Protein AF-A0A0F9QAL2-F1 (afdb_monomer_lite)

Sequence (134 aa):
MNHILHDTGAIQGLIIGLNVLATTQKDVTPKLDPQIFERPIDETTQTYLLAAIHGLHGLLDELDWKLWTPPQELDKDRIADEFADVLAFLGIIEWIIYHRVGLTPTDLAKAYKAKTKENVSRAITYGKQQPLEI

Radius of gyration: 18.15 Å; chains: 1; bounding box: 42×27×52 Å

Foldseek 3Di:
DPCLQPPPVNLVVQLVLLVCLQVVLVVPVCVVPVCLVVDDLVVSLVVLVVQLVVLVVQLVVLDQDDPPDPGDDRDPVSNVVSVVSNSNSSSNNSNSCCVPVVQHSSNVSVVVNVVVVVVVVVCCVVVVDPDPDD

Secondary structure (DSSP, 8-state):
--HHHH-HHHHHHHHHHHHHHHHHHHHHHHHH-TTTTTS-HHHHHHHHHHHHHHHHHHHHHHSS--TTSPPPP--HHHHHHHHHHHHHHHHHHHHHHHHHT---HHHHHHHHHHHHHHHHHHHHHTTSSPPPP-

Structure (mmCIF, N/CA/C/O backbone):
data_AF-A0A0F9QAL2-F1
#
_entry.id   AF-A0A0F9QAL2-F1
#
loop_
_atom_site.group_PDB
_atom_site.id
_atom_site.type_symbol
_atom_site.label_atom_id
_atom_site.label_alt_id
_atom_site.label_comp_id
_atom_site.label_asym_id
_atom_site.label_entity_id
_atom_site.label_seq_id
_atom_site.pdbx_PDB_ins_code
_atom_site.Cartn_x
_atom_site.Cartn_y
_atom_site.Cartn_z
_atom_site.occupancy
_atom_site.B_iso_or_equiv
_atom_site.auth_seq_id
_atom_site.auth_comp_id
_atom_site.auth_asym_id
_atom_site.auth_atom_id
_atom_site.pdbx_PDB_model_num
ATOM 1 N N . MET A 1 1 ? 4.040 -6.098 19.887 1.00 49.03 1 MET A N 1
ATOM 2 C CA . MET A 1 1 ? 4.758 -5.079 19.081 1.00 49.03 1 MET A CA 1
ATOM 3 C C . MET A 1 1 ? 6.285 -5.302 19.010 1.00 49.03 1 MET A C 1
ATOM 5 O O . MET A 1 1 ? 6.947 -4.580 18.280 1.00 49.03 1 MET A O 1
ATOM 9 N N . ASN A 1 2 ? 6.844 -6.337 19.670 1.00 50.34 2 ASN A N 1
ATOM 10 C CA . ASN A 1 2 ? 8.290 -6.638 19.705 1.00 50.34 2 ASN A CA 1
ATOM 11 C C . ASN A 1 2 ? 8.845 -7.459 18.523 1.00 50.34 2 ASN A C 1
ATOM 13 O O . ASN A 1 2 ? 10.061 -7.557 18.376 1.00 50.34 2 ASN A O 1
ATOM 17 N N . HIS A 1 3 ? 7.997 -8.046 17.672 1.00 54.28 3 HIS A N 1
ATOM 18 C CA . HIS A 1 3 ? 8.472 -8.992 16.655 1.00 54.28 3 HIS A CA 1
ATOM 19 C C . HIS A 1 3 ? 9.342 -8.318 15.579 1.00 54.28 3 HIS A C 1
ATOM 21 O O . HIS A 1 3 ? 10.459 -8.746 15.338 1.00 54.28 3 HIS A O 1
ATOM 27 N N . ILE A 1 4 ? 8.933 -7.186 15.004 1.00 53.31 4 ILE A N 1
ATOM 28 C CA . ILE A 1 4 ? 9.617 -6.611 13.826 1.00 53.31 4 ILE A CA 1
ATOM 29 C C . ILE A 1 4 ? 11.036 -6.076 14.135 1.00 53.31 4 ILE A C 1
ATOM 31 O O . ILE A 1 4 ? 11.908 -6.036 13.262 1.00 53.31 4 ILE A O 1
ATOM 35 N N . LEU A 1 5 ? 11.310 -5.666 15.380 1.00 58.91 5 LEU A N 1
ATOM 36 C CA . LEU A 1 5 ? 12.571 -4.996 15.723 1.00 58.91 5 LEU A CA 1
ATOM 37 C C . LEU A 1 5 ? 13.772 -5.954 15.781 1.00 58.91 5 LEU A C 1
ATOM 39 O O . LEU A 1 5 ? 14.888 -5.551 15.416 1.00 58.91 5 LEU A O 1
ATOM 43 N N . HIS A 1 6 ? 13.532 -7.211 16.162 1.00 60.38 6 HIS A N 1
ATOM 44 C CA . HIS A 1 6 ? 14.563 -8.229 16.388 1.00 60.38 6 HIS A CA 1
ATOM 45 C C . HIS A 1 6 ? 14.391 -9.486 15.525 1.00 60.38 6 HIS A C 1
ATOM 47 O O . HIS A 1 6 ? 15.358 -10.219 15.349 1.00 60.38 6 HIS A O 1
ATOM 53 N N . ASP A 1 7 ? 13.218 -9.705 14.929 1.00 72.06 7 ASP A N 1
ATOM 54 C CA . ASP A 1 7 ? 12.936 -10.903 14.144 1.00 72.06 7 ASP A CA 1
ATOM 55 C C . ASP A 1 7 ? 13.406 -10.754 12.688 1.00 72.06 7 ASP A C 1
ATOM 57 O O . ASP A 1 7 ? 12.886 -9.954 11.902 1.00 72.06 7 ASP A O 1
ATOM 61 N N . THR A 1 8 ? 14.424 -11.530 12.321 1.00 73.50 8 THR A N 1
ATOM 62 C CA . THR A 1 8 ? 14.902 -11.655 10.937 1.00 73.50 8 THR A CA 1
ATOM 63 C C . THR A 1 8 ? 13.823 -12.253 10.026 1.00 73.50 8 THR A C 1
ATOM 65 O O . THR A 1 8 ? 13.734 -11.870 8.860 1.00 73.50 8 THR A O 1
ATOM 68 N N . GLY A 1 9 ? 12.954 -13.119 10.559 1.00 82.12 9 GLY A N 1
ATOM 69 C CA . GLY A 1 9 ? 11.822 -13.708 9.847 1.00 82.12 9 GLY A CA 1
ATOM 70 C C . GLY A 1 9 ? 10.768 -12.675 9.451 1.00 82.12 9 GLY A C 1
ATOM 71 O O . GLY A 1 9 ? 10.281 -12.710 8.324 1.00 82.12 9 GLY A O 1
A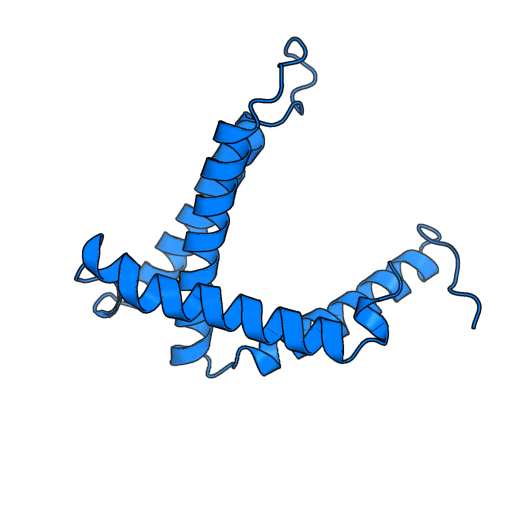TOM 72 N N . ALA A 1 10 ? 10.488 -11.689 10.308 1.00 83.75 10 ALA A N 1
ATOM 73 C CA . ALA A 1 10 ? 9.552 -10.606 9.989 1.00 83.75 10 ALA A CA 1
ATOM 74 C C . ALA A 1 10 ? 10.041 -9.730 8.821 1.00 83.75 10 ALA A C 1
ATOM 76 O O . ALA A 1 10 ? 9.254 -9.330 7.964 1.00 83.75 10 ALA A O 1
ATOM 77 N N . ILE A 1 11 ? 11.350 -9.464 8.748 1.00 89.12 11 ILE A N 1
ATOM 78 C CA . ILE A 1 11 ? 11.944 -8.720 7.627 1.00 89.12 11 ILE A CA 1
ATOM 79 C C . ILE A 1 11 ? 11.909 -9.538 6.345 1.00 89.12 11 ILE A C 1
ATOM 81 O O . ILE A 1 11 ? 11.553 -9.001 5.300 1.00 89.12 11 ILE A O 1
ATOM 85 N N . GLN A 1 12 ? 12.222 -10.831 6.421 1.00 91.50 12 GLN A N 1
ATOM 86 C CA . GLN A 1 12 ? 12.120 -11.709 5.262 1.00 91.50 12 GLN A CA 1
ATOM 87 C C . GLN A 1 12 ? 10.675 -11.799 4.749 1.00 91.50 12 GLN A C 1
ATOM 89 O O . GLN A 1 12 ? 10.452 -11.740 3.543 1.00 91.50 12 GLN A O 1
ATOM 94 N N . GLY A 1 13 ? 9.695 -11.877 5.654 1.00 93.44 13 GLY A N 1
ATOM 95 C CA . GLY A 1 13 ? 8.274 -11.853 5.311 1.00 93.44 13 GLY A CA 1
ATOM 96 C C . GLY A 1 13 ? 7.860 -10.560 4.608 1.00 93.44 13 GLY A C 1
ATOM 97 O O . GLY A 1 13 ? 7.195 -10.619 3.577 1.00 93.44 13 GLY A O 1
ATOM 98 N N . LEU A 1 14 ? 8.315 -9.402 5.100 1.00 93.75 14 LEU A N 1
ATOM 99 C CA . LEU A 1 14 ? 8.061 -8.118 4.444 1.00 93.75 14 LEU A CA 1
ATOM 100 C C . LEU A 1 14 ? 8.683 -8.060 3.043 1.00 93.75 14 LEU A C 1
ATOM 102 O O . LEU A 1 14 ? 8.009 -7.659 2.104 1.00 93.75 14 LEU A O 1
ATOM 106 N N . ILE A 1 15 ? 9.932 -8.513 2.879 1.00 95.00 15 ILE A N 1
ATOM 107 C CA . ILE A 1 15 ? 10.599 -8.581 1.565 1.00 95.00 15 ILE A CA 1
ATOM 108 C C . ILE A 1 15 ? 9.774 -9.412 0.579 1.00 95.00 15 ILE A C 1
ATOM 110 O O . ILE A 1 15 ? 9.583 -8.999 -0.564 1.00 95.00 15 ILE A O 1
ATOM 114 N N . ILE A 1 16 ? 9.278 -10.572 1.020 1.00 96.19 16 ILE A N 1
ATOM 115 C CA . ILE A 1 16 ? 8.433 -11.441 0.196 1.00 96.19 16 ILE A CA 1
ATOM 116 C C . ILE A 1 16 ? 7.129 -10.724 -0.164 1.00 96.19 16 ILE A C 1
ATOM 118 O O . ILE A 1 16 ? 6.769 -10.710 -1.336 1.00 96.19 16 ILE A O 1
ATOM 122 N N . GLY A 1 17 ? 6.456 -10.100 0.806 1.00 95.44 17 GLY A N 1
ATOM 123 C CA . GLY A 1 17 ? 5.199 -9.381 0.583 1.00 95.44 17 GLY A CA 1
ATOM 124 C C . GLY A 1 17 ? 5.332 -8.248 -0.435 1.00 95.44 17 GLY A C 1
ATOM 125 O O . GLY A 1 17 ? 4.595 -8.226 -1.417 1.00 95.44 17 GLY A O 1
ATOM 126 N N . LEU A 1 18 ? 6.324 -7.373 -0.253 1.00 95.44 18 LEU A N 1
ATOM 127 C CA . LEU A 1 18 ? 6.635 -6.283 -1.186 1.00 95.44 18 LEU A CA 1
ATOM 128 C C . LEU A 1 18 ? 6.912 -6.825 -2.601 1.00 95.44 18 LEU A C 1
ATOM 130 O O . LEU A 1 18 ? 6.375 -6.359 -3.604 1.00 95.44 18 LEU A O 1
ATOM 134 N N . ASN A 1 19 ? 7.702 -7.898 -2.698 1.00 95.25 19 ASN A N 1
ATOM 135 C CA . ASN A 1 19 ? 7.988 -8.509 -3.990 1.00 95.25 19 ASN A CA 1
ATOM 136 C C . ASN A 1 19 ? 6.733 -9.108 -4.651 1.00 95.25 19 ASN A C 1
ATOM 138 O O . ASN A 1 19 ? 6.560 -8.973 -5.860 1.00 95.25 19 ASN A O 1
ATOM 142 N N . VAL A 1 20 ? 5.845 -9.747 -3.883 1.00 96.19 20 VAL A N 1
ATOM 143 C CA . VAL A 1 20 ? 4.573 -10.286 -4.393 1.00 96.19 20 VAL A CA 1
ATOM 144 C C . VAL A 1 20 ? 3.686 -9.168 -4.936 1.00 96.19 20 VAL A C 1
ATOM 146 O O . VAL A 1 20 ? 3.165 -9.311 -6.041 1.00 96.19 20 VAL A O 1
ATOM 149 N N . LEU A 1 21 ? 3.550 -8.050 -4.218 1.00 95.69 21 LEU A N 1
ATOM 150 C CA . LEU A 1 21 ? 2.748 -6.911 -4.674 1.00 95.69 21 LEU A CA 1
ATOM 151 C C . LEU A 1 21 ? 3.284 -6.347 -5.994 1.00 95.69 21 LEU A C 1
ATOM 153 O O . LEU A 1 21 ? 2.551 -6.282 -6.981 1.00 95.69 21 LEU A O 1
ATOM 157 N N . ALA A 1 22 ? 4.574 -6.012 -6.043 1.00 94.00 22 ALA A N 1
ATOM 158 C CA . ALA A 1 22 ? 5.179 -5.413 -7.229 1.00 94.00 22 ALA A CA 1
ATOM 159 C C . ALA A 1 22 ? 5.160 -6.344 -8.454 1.00 94.00 22 ALA A C 1
ATOM 161 O O . ALA A 1 22 ? 4.896 -5.900 -9.572 1.00 94.00 22 ALA A O 1
ATOM 162 N N . THR A 1 23 ? 5.430 -7.641 -8.266 1.00 93.94 23 THR A N 1
ATOM 163 C CA . THR A 1 23 ? 5.419 -8.618 -9.372 1.00 93.94 23 THR A CA 1
ATOM 164 C C . THR A 1 23 ? 4.009 -8.901 -9.875 1.00 93.94 23 THR A C 1
ATOM 166 O O . THR A 1 23 ? 3.793 -8.899 -11.083 1.00 93.94 23 THR A O 1
ATOM 169 N N . THR A 1 24 ? 3.035 -9.050 -8.975 1.00 95.12 24 THR A N 1
ATOM 170 C CA . THR A 1 24 ? 1.631 -9.253 -9.361 1.00 95.12 24 THR A CA 1
ATOM 171 C C . THR A 1 24 ? 1.121 -8.076 -10.185 1.00 95.12 24 THR A C 1
ATOM 173 O O . THR A 1 24 ? 0.531 -8.268 -11.247 1.00 95.12 24 THR A O 1
ATOM 176 N N . GLN A 1 25 ? 1.384 -6.847 -9.738 1.00 93.62 25 GLN A N 1
ATOM 177 C CA . GLN A 1 25 ? 0.884 -5.661 -10.430 1.00 93.62 25 GLN A CA 1
ATOM 178 C C . GLN A 1 25 ? 1.613 -5.395 -11.748 1.00 93.62 25 GLN A C 1
ATOM 180 O O . GLN A 1 25 ? 0.984 -4.999 -12.726 1.00 93.62 25 GLN A O 1
ATOM 185 N N . LYS A 1 26 ? 2.902 -5.739 -11.848 1.00 91.00 26 LYS A N 1
ATOM 186 C CA . LYS A 1 26 ? 3.605 -5.757 -13.139 1.00 91.00 26 LYS A CA 1
ATOM 187 C C . LYS A 1 26 ? 2.872 -6.600 -14.191 1.00 91.00 26 LYS A C 1
ATOM 189 O O . LYS A 1 26 ? 2.833 -6.205 -15.354 1.00 91.00 26 LYS A O 1
ATOM 194 N N . ASP A 1 27 ? 2.301 -7.733 -13.793 1.00 92.19 27 ASP A N 1
ATOM 195 C CA . ASP A 1 27 ? 1.659 -8.675 -14.714 1.00 92.19 27 ASP A CA 1
ATOM 196 C C . ASP A 1 27 ? 0.176 -8.361 -14.965 1.00 92.19 27 ASP A C 1
ATOM 198 O O . ASP A 1 27 ? -0.363 -8.672 -16.033 1.00 92.19 27 ASP A O 1
ATOM 202 N N . VAL A 1 28 ? -0.513 -7.780 -13.979 1.00 93.31 28 VAL A N 1
ATOM 203 C CA . VAL A 1 28 ? -1.954 -7.499 -14.051 1.00 93.31 28 VAL A CA 1
ATOM 204 C C . VAL A 1 28 ? -2.230 -6.130 -14.656 1.00 93.31 28 VAL A C 1
ATOM 206 O O . VAL A 1 28 ? -3.073 -6.022 -15.545 1.00 93.31 28 VAL A O 1
ATOM 209 N N . THR A 1 29 ? -1.524 -5.089 -14.227 1.00 91.12 29 THR A N 1
ATOM 210 C CA . THR A 1 29 ? -1.877 -3.714 -14.584 1.00 91.12 29 THR A CA 1
ATOM 211 C C . THR A 1 29 ? -1.784 -3.412 -16.084 1.00 91.12 29 THR A C 1
ATOM 213 O O . THR A 1 29 ? -2.696 -2.756 -16.580 1.00 91.12 29 THR A O 1
ATOM 216 N N . PRO A 1 30 ? -0.834 -3.959 -16.872 1.00 91.00 30 PRO A N 1
ATOM 217 C CA . PRO A 1 30 ? -0.846 -3.805 -18.332 1.00 91.00 30 PRO A CA 1
ATOM 218 C C . PRO A 1 30 ? -2.084 -4.372 -19.034 1.00 91.00 30 PRO A C 1
ATOM 220 O O . PRO A 1 30 ? -2.380 -3.997 -20.163 1.00 91.00 30 PRO A O 1
ATOM 223 N N . LYS A 1 31 ? -2.821 -5.289 -18.394 1.00 92.88 31 LYS A N 1
ATOM 224 C CA . LYS A 1 31 ? -4.080 -5.816 -18.944 1.00 92.88 31 LYS A CA 1
ATOM 225 C C . LYS A 1 31 ? -5.227 -4.814 -18.806 1.00 92.88 31 LYS A C 1
ATOM 227 O O . LYS A 1 31 ? -6.181 -4.888 -19.572 1.00 92.88 31 LYS A O 1
ATOM 232 N N . LEU A 1 32 ? -5.131 -3.911 -17.831 1.00 86.81 32 LEU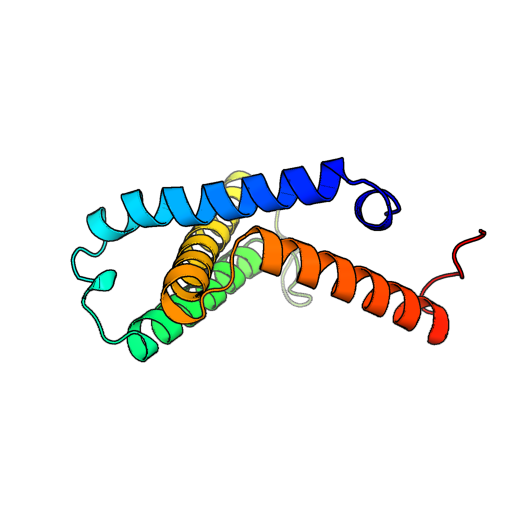 A N 1
ATOM 233 C CA . LEU A 1 32 ? -6.086 -2.830 -17.587 1.00 86.81 32 LEU A CA 1
ATOM 234 C C . LEU A 1 32 ? -5.656 -1.546 -18.306 1.00 86.81 32 LEU A C 1
ATOM 236 O O . LEU A 1 32 ? -6.487 -0.827 -18.852 1.00 86.81 32 LEU A O 1
ATOM 240 N N . ASP A 1 33 ? -4.350 -1.290 -18.337 1.00 87.06 33 ASP A N 1
ATOM 241 C CA . ASP A 1 33 ? -3.734 -0.120 -18.942 1.00 87.06 33 ASP A CA 1
ATOM 242 C C . ASP A 1 33 ? -2.466 -0.515 -19.722 1.00 87.06 33 ASP A C 1
ATOM 244 O O . ASP A 1 33 ? -1.361 -0.490 -19.173 1.00 87.06 33 ASP A O 1
ATOM 248 N N . PRO A 1 34 ? -2.593 -0.875 -21.013 1.00 86.81 34 PRO A N 1
ATOM 249 C CA . PRO A 1 34 ? -1.476 -1.384 -21.811 1.00 86.81 34 PRO A CA 1
ATOM 250 C C . PRO A 1 34 ? -0.289 -0.426 -21.949 1.00 86.81 34 PRO A C 1
ATOM 252 O O . PRO A 1 34 ? 0.826 -0.874 -22.192 1.00 86.81 34 PRO A O 1
ATOM 255 N N . GLN A 1 35 ? -0.511 0.881 -21.783 1.00 85.00 35 GLN A N 1
ATOM 256 C CA . GLN A 1 35 ? 0.515 1.912 -21.974 1.00 85.00 35 GLN A CA 1
ATOM 257 C C . GLN A 1 35 ? 1.163 2.362 -20.660 1.00 85.00 35 GLN A C 1
ATOM 259 O O . GLN A 1 35 ? 2.017 3.247 -20.668 1.00 85.00 35 GLN A O 1
ATOM 264 N N . ILE A 1 36 ? 0.780 1.783 -19.518 1.00 83.94 36 ILE A N 1
ATOM 265 C CA . ILE A 1 36 ? 1.211 2.247 -18.192 1.00 83.94 36 ILE A CA 1
ATOM 266 C C . ILE A 1 36 ? 2.730 2.406 -18.054 1.00 83.94 36 ILE A C 1
ATOM 268 O O . ILE A 1 36 ? 3.209 3.383 -17.471 1.00 83.94 36 ILE A O 1
ATOM 272 N N . PHE A 1 37 ? 3.490 1.461 -18.607 1.00 80.81 37 PHE A N 1
ATOM 273 C CA . PHE A 1 37 ? 4.951 1.450 -18.534 1.00 80.81 37 PHE A CA 1
ATOM 274 C C . PHE A 1 37 ? 5.627 2.210 -19.681 1.00 80.81 37 PHE A C 1
ATOM 276 O O . PHE A 1 37 ? 6.843 2.399 -19.649 1.00 80.81 37 PHE A O 1
ATOM 283 N N . GLU A 1 38 ? 4.850 2.667 -20.663 1.00 83.62 38 GLU A N 1
ATOM 284 C CA . GLU A 1 38 ? 5.307 3.482 -21.793 1.00 83.62 38 GLU A CA 1
ATOM 285 C C . GLU A 1 38 ? 5.151 4.986 -21.521 1.00 83.62 38 GLU A C 1
ATOM 287 O O . GLU A 1 38 ? 5.877 5.798 -22.098 1.00 83.62 38 GLU A O 1
ATOM 292 N N . ARG A 1 39 ? 4.234 5.370 -20.621 1.00 84.25 39 ARG A N 1
ATOM 293 C CA . ARG A 1 39 ? 4.022 6.767 -20.220 1.00 84.25 39 ARG A CA 1
ATOM 294 C C . ARG A 1 39 ? 5.243 7.375 -19.516 1.00 84.25 39 ARG A C 1
ATOM 296 O O . ARG A 1 39 ? 6.038 6.656 -18.895 1.00 84.25 39 ARG A O 1
ATOM 303 N N . PRO A 1 40 ? 5.381 8.716 -19.552 1.00 84.06 40 PRO A N 1
ATOM 304 C CA . PRO A 1 40 ? 6.332 9.420 -18.708 1.00 84.06 40 PRO A CA 1
ATOM 305 C C . PRO A 1 40 ? 6.154 9.012 -17.248 1.00 84.06 40 PRO A C 1
ATOM 307 O O . PRO A 1 40 ? 5.050 8.986 -16.709 1.00 84.06 40 PRO A O 1
ATOM 310 N N . ILE A 1 41 ? 7.264 8.696 -16.592 1.00 78.50 41 ILE A N 1
ATOM 311 C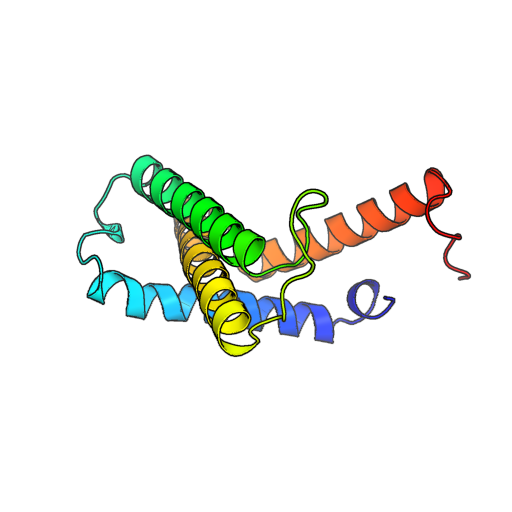 CA . ILE A 1 41 ? 7.218 8.159 -15.236 1.00 78.50 41 ILE A CA 1
ATOM 312 C C . ILE A 1 41 ? 6.592 9.114 -14.230 1.00 78.50 41 ILE A C 1
ATOM 314 O O . ILE A 1 41 ? 5.888 8.659 -13.332 1.00 78.50 41 ILE A O 1
ATOM 318 N N . ASP A 1 42 ? 6.846 10.410 -14.363 1.00 80.62 42 ASP A N 1
ATOM 319 C CA . ASP A 1 42 ? 6.320 11.391 -13.422 1.00 80.62 42 ASP A CA 1
ATOM 320 C C . ASP A 1 42 ? 4.789 11.411 -13.491 1.00 80.62 42 ASP A C 1
ATOM 322 O O . ASP A 1 42 ? 4.127 11.433 -12.456 1.00 80.62 42 ASP A O 1
ATOM 326 N N . GLU A 1 43 ? 4.226 11.275 -14.694 1.00 83.00 43 GLU A N 1
ATOM 327 C CA . GLU A 1 43 ? 2.782 11.162 -14.913 1.00 83.00 43 GLU A CA 1
ATOM 328 C C . GLU A 1 43 ? 2.224 9.854 -14.336 1.00 83.00 43 GLU A C 1
ATOM 330 O O . GLU A 1 43 ? 1.227 9.877 -13.610 1.00 83.00 43 GLU A O 1
ATOM 335 N N . THR A 1 44 ? 2.881 8.713 -14.580 1.00 85.00 44 THR A N 1
ATOM 336 C CA . THR A 1 44 ? 2.454 7.418 -14.019 1.00 85.00 44 THR A CA 1
ATOM 337 C C . THR A 1 44 ? 2.539 7.422 -12.491 1.00 85.00 44 THR A C 1
ATOM 339 O O . THR A 1 44 ? 1.608 6.998 -11.813 1.00 85.00 44 THR A O 1
ATOM 342 N N . THR A 1 45 ? 3.613 7.961 -11.920 1.00 85.31 45 THR A N 1
ATOM 343 C CA . THR A 1 45 ? 3.809 8.030 -10.465 1.00 85.31 45 THR A CA 1
ATOM 344 C C . THR A 1 45 ? 2.747 8.909 -9.815 1.00 85.31 45 THR A C 1
ATOM 346 O O . THR A 1 45 ? 2.136 8.498 -8.832 1.00 85.31 45 THR A O 1
ATOM 349 N N . GLN A 1 46 ? 2.480 10.093 -10.376 1.00 89.50 46 GLN A N 1
ATOM 350 C CA . GLN A 1 46 ? 1.422 10.981 -9.887 1.00 89.50 46 GLN A CA 1
ATOM 351 C C . GLN A 1 46 ? 0.050 10.311 -9.963 1.00 89.50 46 GLN A C 1
ATOM 353 O O . GLN A 1 46 ? -0.701 10.345 -8.991 1.00 89.50 46 GLN A O 1
ATOM 358 N N . THR A 1 47 ? -0.251 9.652 -11.083 1.00 90.62 47 THR A N 1
ATOM 359 C CA . THR A 1 47 ? -1.520 8.944 -11.284 1.00 90.62 47 THR A CA 1
ATOM 360 C C . THR A 1 47 ? -1.731 7.867 -10.223 1.00 90.62 47 THR A C 1
ATOM 362 O O . THR A 1 47 ? -2.783 7.825 -9.593 1.00 90.62 47 THR A O 1
ATOM 365 N N . TYR A 1 48 ? -0.725 7.028 -9.970 1.00 92.25 48 TYR A N 1
ATOM 366 C CA . TYR A 1 48 ? -0.854 5.921 -9.020 1.00 92.25 48 TYR A CA 1
ATOM 367 C C . TYR A 1 48 ? -0.780 6.361 -7.556 1.00 92.25 48 TYR A C 1
ATOM 369 O O . TYR A 1 48 ? -1.412 5.741 -6.704 1.00 92.25 48 TYR A O 1
ATOM 377 N N . LEU A 1 49 ? -0.100 7.471 -7.253 1.00 92.94 49 LEU A N 1
ATOM 378 C CA . LEU A 1 49 ? -0.210 8.116 -5.943 1.00 92.94 49 LEU A CA 1
ATOM 379 C C . LEU A 1 49 ? -1.625 8.655 -5.702 1.00 92.94 49 LEU A C 1
ATOM 381 O O . LEU A 1 49 ? -2.178 8.447 -4.625 1.00 92.94 49 LEU A O 1
ATOM 385 N N . LEU A 1 50 ? -2.230 9.309 -6.698 1.00 95.38 50 LEU A N 1
ATOM 386 C CA . LEU A 1 50 ? -3.618 9.769 -6.611 1.00 95.38 50 LEU A CA 1
ATOM 387 C C . LEU A 1 50 ? -4.597 8.596 -6.500 1.00 95.38 50 LEU A C 1
ATOM 389 O O . LEU A 1 50 ? -5.531 8.669 -5.707 1.00 95.38 50 LEU A O 1
ATOM 393 N N . ALA A 1 51 ? -4.358 7.502 -7.226 1.00 94.75 51 ALA A N 1
ATOM 394 C CA . ALA A 1 51 ? -5.154 6.284 -7.115 1.00 94.75 51 ALA A CA 1
ATOM 395 C C . ALA A 1 51 ? -5.058 5.665 -5.709 1.00 94.75 51 ALA A C 1
ATOM 397 O O . ALA A 1 51 ? -6.079 5.328 -5.119 1.00 94.75 51 ALA A O 1
ATOM 398 N N . ALA A 1 52 ? -3.862 5.615 -5.112 1.00 95.62 52 ALA A N 1
ATOM 399 C CA . ALA A 1 52 ? -3.690 5.163 -3.732 1.00 95.62 52 ALA A CA 1
ATOM 400 C C . ALA A 1 52 ? -4.433 6.061 -2.727 1.00 95.62 52 ALA A C 1
ATOM 402 O O . ALA A 1 52 ? -5.059 5.557 -1.798 1.00 95.62 52 ALA A O 1
ATOM 403 N N . ILE A 1 53 ? -4.411 7.385 -2.922 1.00 96.69 53 ILE A N 1
ATOM 404 C CA . ILE A 1 53 ? -5.199 8.326 -2.108 1.00 96.69 53 ILE A CA 1
ATOM 405 C C . ILE A 1 53 ? -6.699 8.064 -2.278 1.00 96.69 53 ILE A C 1
ATOM 407 O O . ILE A 1 53 ? -7.435 8.083 -1.294 1.00 96.69 53 ILE A O 1
ATOM 411 N N . HIS A 1 54 ? -7.149 7.805 -3.505 1.00 96.19 54 HIS A N 1
ATOM 412 C CA . HIS A 1 54 ? -8.540 7.477 -3.787 1.00 96.19 54 HIS A CA 1
ATOM 413 C C . HIS A 1 54 ? -8.975 6.179 -3.094 1.00 96.19 54 HIS A C 1
ATOM 415 O O . HIS A 1 54 ? -9.981 6.198 -2.395 1.00 96.19 54 HIS A O 1
ATOM 421 N N . GLY A 1 55 ? -8.186 5.103 -3.182 1.00 95.12 55 GLY A N 1
ATOM 422 C CA . GLY A 1 55 ? -8.476 3.846 -2.476 1.00 95.12 55 GLY A CA 1
ATOM 423 C C . GLY A 1 55 ? -8.472 4.007 -0.952 1.00 95.12 55 GLY A C 1
ATOM 424 O O . GLY A 1 55 ? -9.323 3.464 -0.258 1.00 95.12 55 GLY A O 1
ATOM 425 N N . LEU A 1 56 ? -7.574 4.836 -0.404 1.00 97.38 56 LEU A N 1
ATOM 426 C CA . LEU A 1 56 ? -7.606 5.179 1.023 1.00 97.38 56 LEU A CA 1
ATOM 427 C C . LEU A 1 56 ? -8.876 5.948 1.411 1.00 97.38 56 LEU A C 1
ATOM 429 O O . LEU A 1 56 ? -9.364 5.772 2.524 1.00 97.38 56 LEU A O 1
ATOM 433 N N . HIS A 1 57 ? -9.403 6.797 0.526 1.00 96.31 57 HIS A N 1
ATOM 434 C CA . HIS A 1 57 ? -10.678 7.478 0.750 1.00 96.31 57 HIS A CA 1
ATOM 435 C C . HIS A 1 57 ? -11.859 6.503 0.687 1.00 96.31 57 HIS A C 1
ATOM 437 O O . HIS A 1 57 ? -12.736 6.585 1.540 1.00 96.31 57 HIS A O 1
ATOM 443 N N . GLY A 1 58 ? -11.864 5.569 -0.270 1.00 94.38 58 GLY A N 1
ATOM 444 C CA . GLY A 1 58 ? -12.861 4.496 -0.343 1.00 94.38 58 GLY A CA 1
ATOM 445 C C . GLY A 1 58 ? -12.881 3.664 0.938 1.00 94.38 58 GLY A C 1
ATOM 446 O O . GLY A 1 58 ? -13.907 3.572 1.607 1.00 94.38 58 GLY A O 1
ATOM 447 N N . LEU A 1 59 ? -11.709 3.202 1.383 1.00 96.00 59 LEU A N 1
ATOM 448 C CA . LEU A 1 59 ? -11.563 2.501 2.659 1.00 96.00 59 LEU A CA 1
ATOM 449 C C . LEU A 1 59 ? -12.042 3.344 3.848 1.00 96.00 59 LEU A C 1
ATOM 451 O O . LEU A 1 59 ? -12.679 2.824 4.759 1.00 96.00 59 LEU A O 1
ATOM 455 N N . LEU A 1 60 ? -11.726 4.641 3.860 1.00 95.12 60 LEU A N 1
ATOM 456 C CA . LEU A 1 60 ? -12.162 5.550 4.914 1.00 95.12 60 LEU A CA 1
ATOM 457 C C . LEU A 1 60 ? -13.692 5.669 4.956 1.00 95.12 60 LEU A C 1
ATOM 459 O O . LEU A 1 60 ? -14.246 5.728 6.048 1.00 95.12 60 LEU A O 1
ATOM 463 N N . ASP A 1 61 ? -14.381 5.697 3.818 1.00 93.69 61 ASP A N 1
ATOM 464 C CA . ASP A 1 61 ? -15.846 5.767 3.783 1.00 93.69 61 ASP A CA 1
ATOM 465 C C . ASP A 1 61 ? -16.521 4.507 4.351 1.00 93.69 61 ASP A C 1
ATOM 467 O O . ASP A 1 61 ? -17.576 4.620 4.977 1.00 93.69 61 ASP A O 1
ATOM 471 N N . GLU A 1 62 ? -15.886 3.339 4.233 1.00 94.12 62 GLU A N 1
ATOM 472 C CA . GLU A 1 62 ? -16.386 2.080 4.806 1.00 94.12 62 GLU A CA 1
ATOM 473 C C . GLU A 1 62 ? -16.115 1.953 6.326 1.00 94.12 62 GLU A C 1
ATOM 475 O O . GLU A 1 62 ? -16.663 1.081 7.006 1.00 94.12 62 GLU A O 1
ATOM 480 N N . LEU A 1 63 ? -15.312 2.849 6.915 1.00 93.06 63 LEU A N 1
ATOM 481 C CA . LEU A 1 63 ? -15.021 2.873 8.354 1.00 93.06 63 LEU A CA 1
ATOM 482 C C . LEU A 1 63 ? -15.939 3.831 9.128 1.00 93.06 63 LEU A C 1
ATOM 484 O O . LEU A 1 63 ? -16.268 4.925 8.678 1.00 93.06 63 LEU A O 1
ATOM 488 N N . ASP A 1 64 ? -16.291 3.460 10.360 1.00 91.06 64 ASP A N 1
ATOM 489 C CA . ASP A 1 64 ? -17.102 4.302 11.250 1.00 91.06 64 ASP A CA 1
ATOM 490 C C . ASP A 1 64 ? -16.257 5.409 11.916 1.00 91.06 64 ASP A C 1
ATOM 492 O O . ASP A 1 64 ? -15.805 5.284 13.055 1.00 91.06 64 ASP A O 1
ATOM 496 N N . TRP A 1 65 ? -15.968 6.485 11.175 1.00 91.69 65 TRP A N 1
ATOM 497 C CA . TRP A 1 65 ? -15.147 7.613 11.656 1.00 91.69 65 TRP A CA 1
ATOM 498 C C . TRP A 1 65 ? -15.904 8.946 11.771 1.00 91.69 65 TRP A C 1
ATOM 500 O O . TRP A 1 65 ? -15.442 9.865 12.457 1.00 91.69 65 TRP A O 1
ATOM 510 N N . LYS A 1 66 ? -17.042 9.094 11.081 1.00 89.19 66 LYS A N 1
ATOM 511 C CA . LYS A 1 66 ? -17.799 10.352 10.995 1.00 89.19 66 LYS A CA 1
ATOM 512 C C . LYS A 1 66 ? -18.605 10.567 12.279 1.00 89.19 66 LYS A C 1
ATOM 514 O O . LYS A 1 66 ? -19.649 9.967 12.488 1.00 89.19 66 LYS A O 1
ATOM 519 N N . LEU A 1 67 ? -18.168 11.510 13.113 1.00 90.00 67 LEU A N 1
ATOM 520 C CA . LEU A 1 67 ? -18.830 11.834 14.391 1.00 90.00 67 LEU A CA 1
ATOM 521 C C . LEU A 1 67 ? -20.243 12.435 14.243 1.00 90.00 67 LEU A C 1
ATOM 523 O O . LEU A 1 67 ? -20.968 12.546 15.229 1.00 90.00 67 LEU A O 1
ATOM 527 N N . TRP A 1 68 ? -20.612 12.888 13.042 1.00 93.44 68 TRP A N 1
ATOM 528 C CA . TRP A 1 68 ? -21.889 13.552 12.746 1.00 93.44 68 TRP A CA 1
ATOM 529 C C . TRP A 1 68 ? -22.886 12.660 11.993 1.00 93.44 68 TRP A C 1
ATOM 531 O O . TRP A 1 68 ? -23.943 13.143 11.586 1.00 93.44 68 TRP A O 1
ATOM 541 N N . THR A 1 69 ? -22.567 11.383 11.786 1.00 88.88 69 THR A N 1
ATOM 542 C CA . THR A 1 69 ? -23.483 10.396 11.203 1.00 88.88 69 THR A CA 1
ATOM 543 C C . THR A 1 69 ? -23.829 9.326 12.237 1.00 88.88 69 THR A C 1
ATOM 545 O O . THR A 1 69 ? -23.069 9.124 13.183 1.00 88.88 69 THR A O 1
ATOM 548 N N . PRO A 1 70 ? -24.979 8.641 12.104 1.00 90.81 70 PRO A N 1
ATOM 549 C CA . PRO A 1 70 ? -25.246 7.451 12.903 1.00 90.81 70 PRO A CA 1
ATOM 550 C C . PRO A 1 70 ? -24.128 6.413 12.715 1.00 90.81 70 PRO A C 1
ATOM 552 O O . PRO A 1 70 ? -23.598 6.332 11.604 1.00 90.81 70 PRO A O 1
ATOM 555 N N . PRO A 1 71 ? -23.806 5.613 13.751 1.00 88.06 71 PRO A N 1
ATOM 556 C CA . PRO A 1 71 ? -22.868 4.507 13.614 1.00 88.06 71 PRO A CA 1
ATOM 557 C C . PRO A 1 71 ? -23.290 3.598 12.463 1.00 88.06 71 PRO A C 1
ATOM 559 O O . PRO A 1 71 ? -24.456 3.191 12.391 1.00 88.06 71 PRO A O 1
ATOM 562 N N . GLN A 1 72 ? -22.354 3.302 11.569 1.00 88.56 72 GLN A N 1
ATOM 563 C CA . GLN A 1 72 ? -22.589 2.394 10.451 1.00 88.56 72 GLN A CA 1
ATOM 564 C C . GLN A 1 72 ? -22.151 0.970 10.798 1.00 88.56 72 GLN A C 1
ATOM 566 O O . GLN A 1 72 ? -21.171 0.760 11.516 1.00 88.56 72 GLN A O 1
ATOM 571 N N . GLU A 1 73 ? -22.880 -0.026 10.295 1.00 92.62 73 GLU A N 1
ATOM 572 C CA . GLU A 1 73 ? -22.427 -1.414 10.367 1.00 92.62 73 GLU A CA 1
ATOM 573 C C . GLU A 1 73 ? -21.240 -1.605 9.414 1.00 92.62 73 GLU A C 1
ATOM 575 O O . GLU A 1 73 ? -21.262 -1.123 8.284 1.00 92.62 73 GLU A O 1
ATOM 580 N N . LEU A 1 74 ? -20.190 -2.282 9.882 1.00 95.12 74 LEU A N 1
ATOM 581 C CA . LEU A 1 74 ? -18.987 -2.505 9.085 1.00 95.12 74 LEU A CA 1
ATOM 582 C C . LEU A 1 74 ? -19.217 -3.636 8.081 1.00 95.12 74 LEU A C 1
ATOM 584 O O . LEU A 1 74 ? -19.328 -4.804 8.472 1.00 95.12 74 LEU A O 1
ATOM 588 N N . ASP A 1 75 ? -19.204 -3.299 6.794 1.00 95.56 75 ASP A N 1
ATOM 589 C CA . ASP A 1 75 ? -19.210 -4.277 5.712 1.00 95.56 75 ASP A CA 1
ATOM 590 C C . ASP A 1 75 ? -17.787 -4.806 5.478 1.00 95.56 75 ASP A C 1
ATOM 592 O O . ASP A 1 75 ? -16.912 -4.145 4.918 1.00 95.56 75 ASP A O 1
ATOM 596 N N . LYS A 1 76 ? -17.538 -6.029 5.953 1.00 96.56 76 LYS A N 1
ATOM 597 C CA . LYS A 1 76 ? -16.218 -6.669 5.872 1.00 96.56 76 LYS A CA 1
ATOM 598 C C . LYS A 1 76 ? -15.776 -6.933 4.439 1.00 96.56 76 LYS A C 1
ATOM 600 O O . LYS A 1 76 ? -14.573 -6.889 4.183 1.00 96.56 76 LYS A O 1
ATOM 605 N N . ASP A 1 77 ? -16.716 -7.227 3.548 1.00 97.06 77 ASP A N 1
ATOM 606 C CA . ASP A 1 77 ? -16.402 -7.566 2.166 1.00 97.06 77 ASP A CA 1
ATOM 607 C C . ASP A 1 77 ? -15.999 -6.295 1.415 1.00 97.06 77 ASP A C 1
ATOM 609 O O . ASP A 1 77 ? -14.967 -6.282 0.746 1.00 97.06 77 ASP A O 1
ATOM 613 N N . ARG A 1 78 ? -16.728 -5.191 1.630 1.00 96.19 78 ARG A N 1
ATOM 614 C CA . ARG A 1 78 ? -16.378 -3.868 1.085 1.00 96.19 78 ARG A CA 1
ATOM 615 C C . ARG A 1 78 ? -15.038 -3.364 1.615 1.00 96.19 78 ARG A C 1
ATOM 617 O O . ARG A 1 78 ? -14.195 -2.942 0.834 1.00 96.19 78 ARG A O 1
ATOM 624 N N . ILE A 1 79 ? -14.789 -3.480 2.922 1.00 97.00 79 ILE A N 1
ATOM 625 C CA . ILE A 1 79 ? -13.495 -3.105 3.519 1.00 97.00 79 ILE A CA 1
ATOM 626 C C . ILE A 1 79 ? -12.340 -3.899 2.894 1.00 97.00 79 ILE A C 1
ATOM 628 O O . ILE A 1 79 ? -11.277 -3.336 2.631 1.00 97.00 79 ILE A O 1
ATOM 632 N N . ALA A 1 80 ? -12.520 -5.207 2.681 1.00 97.62 80 ALA A N 1
ATOM 633 C CA . ALA A 1 80 ? -11.492 -6.047 2.075 1.00 97.62 80 ALA A CA 1
ATOM 634 C C . ALA A 1 80 ? -11.216 -5.661 0.613 1.00 97.62 80 ALA A C 1
ATOM 636 O O . ALA A 1 80 ? -10.054 -5.657 0.209 1.00 97.62 80 ALA A O 1
ATOM 637 N N . ASP A 1 81 ? -12.261 -5.316 -0.140 1.00 97.19 81 ASP A N 1
ATOM 638 C CA . ASP A 1 81 ? -12.182 -4.870 -1.534 1.00 97.19 81 ASP A CA 1
ATOM 639 C C . ASP A 1 81 ? -11.424 -3.536 -1.655 1.00 97.19 81 ASP A C 1
ATOM 641 O O . ASP A 1 81 ? -10.386 -3.462 -2.313 1.00 97.19 81 ASP A O 1
ATOM 645 N N . GLU A 1 82 ? -11.831 -2.516 -0.894 1.00 97.31 82 GLU A N 1
ATOM 646 C CA . GLU A 1 82 ? -11.171 -1.199 -0.889 1.00 97.31 82 GLU A CA 1
ATOM 647 C C . GLU A 1 82 ? -9.713 -1.290 -0.393 1.00 97.31 82 GLU A C 1
ATOM 649 O O . GLU A 1 82 ? -8.812 -0.597 -0.875 1.00 97.31 82 GLU A O 1
ATOM 654 N N . PHE A 1 83 ? -9.427 -2.190 0.557 1.00 97.19 83 PHE A N 1
ATOM 655 C CA . PHE A 1 83 ? -8.051 -2.446 0.984 1.00 97.19 83 PHE A CA 1
ATOM 656 C C . PHE A 1 83 ? -7.223 -3.154 -0.102 1.00 97.19 83 PHE A C 1
ATOM 658 O O . PHE A 1 83 ? -6.026 -2.879 -0.233 1.00 97.19 83 PHE A O 1
ATOM 665 N N . ALA A 1 84 ? -7.828 -4.045 -0.893 1.00 96.69 84 ALA A N 1
ATOM 666 C CA . ALA A 1 84 ? -7.159 -4.695 -2.018 1.00 96.69 84 ALA A CA 1
ATOM 667 C C . ALA A 1 84 ? -6.766 -3.680 -3.103 1.00 96.69 84 ALA A C 1
ATOM 669 O O . ALA A 1 84 ? -5.650 -3.763 -3.623 1.00 96.69 84 ALA A O 1
ATOM 670 N N . ASP A 1 85 ? -7.609 -2.678 -3.362 1.00 96.38 85 ASP A N 1
ATOM 671 C CA . ASP A 1 85 ? -7.286 -1.560 -4.254 1.00 96.38 85 ASP A CA 1
ATOM 672 C C . ASP A 1 85 ? -6.069 -0.769 -3.757 1.00 96.38 85 ASP A C 1
ATOM 674 O O . ASP A 1 85 ? -5.123 -0.525 -4.514 1.00 96.38 85 ASP A O 1
ATOM 678 N N . VAL A 1 86 ? -6.009 -0.454 -2.457 1.00 97.00 86 VAL A N 1
ATOM 679 C CA . VAL A 1 86 ? -4.827 0.188 -1.854 1.00 97.00 86 VAL A CA 1
ATOM 680 C C . VAL A 1 86 ? -3.565 -0.649 -2.087 1.00 97.00 86 VAL A C 1
ATOM 682 O O . VAL A 1 86 ? -2.536 -0.109 -2.501 1.00 97.00 86 VAL A O 1
ATOM 685 N N . LEU A 1 87 ? -3.624 -1.967 -1.867 1.00 96.62 87 LEU A N 1
ATOM 686 C CA . LEU A 1 87 ? -2.486 -2.862 -2.107 1.00 96.62 87 LEU A CA 1
ATOM 687 C C . LEU A 1 87 ? -2.078 -2.912 -3.586 1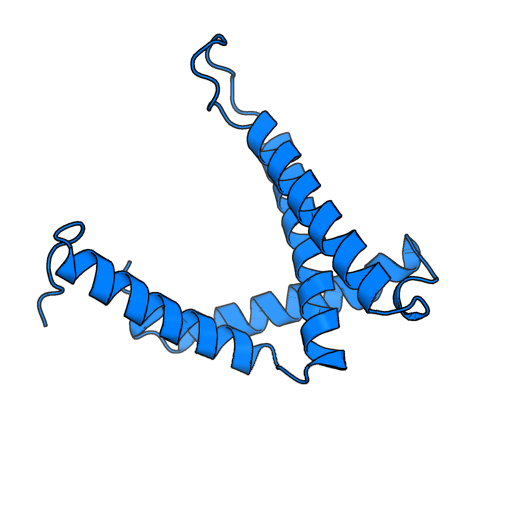.00 96.62 87 LEU A C 1
ATOM 689 O O . LEU A 1 87 ? -0.881 -2.956 -3.885 1.00 96.62 87 LEU A O 1
ATOM 693 N N . ALA A 1 88 ? -3.039 -2.886 -4.510 1.00 95.19 88 ALA A N 1
ATOM 694 C CA . ALA A 1 88 ? -2.765 -2.866 -5.941 1.00 95.19 88 ALA A CA 1
ATOM 695 C C . ALA A 1 88 ? -2.009 -1.592 -6.350 1.00 95.19 88 ALA A C 1
ATOM 697 O O . ALA A 1 88 ? -0.968 -1.667 -7.010 1.00 95.19 88 ALA A O 1
ATOM 698 N N . PHE A 1 89 ? -2.460 -0.421 -5.893 1.00 95.19 89 PHE A N 1
ATOM 699 C CA . PHE A 1 89 ? -1.779 0.838 -6.196 1.00 95.19 89 PHE A CA 1
ATOM 700 C C . PHE A 1 89 ? -0.394 0.922 -5.548 1.00 95.19 89 PHE A C 1
ATOM 702 O O . PHE A 1 89 ? 0.558 1.371 -6.193 1.00 95.19 89 PHE A O 1
ATOM 709 N N . LEU A 1 90 ? -0.242 0.420 -4.317 1.00 94.25 90 LEU A N 1
ATOM 710 C CA . LEU A 1 90 ? 1.064 0.311 -3.663 1.00 94.25 90 LEU A CA 1
ATOM 711 C C . LEU A 1 90 ? 2.027 -0.588 -4.448 1.00 94.25 90 LEU A C 1
ATOM 713 O O . LEU A 1 90 ? 3.177 -0.202 -4.639 1.00 94.25 90 LEU A O 1
ATOM 717 N N . GLY A 1 91 ? 1.564 -1.723 -4.976 1.00 94.00 91 GLY A N 1
ATOM 718 C CA . GLY A 1 91 ? 2.390 -2.607 -5.802 1.00 94.00 91 GLY A CA 1
ATOM 719 C C . GLY A 1 91 ? 2.938 -1.922 -7.059 1.00 94.00 91 GLY A C 1
ATOM 720 O O . GLY A 1 91 ? 4.103 -2.119 -7.409 1.00 94.00 91 GLY A O 1
ATOM 721 N N . ILE A 1 92 ? 2.150 -1.057 -7.709 1.00 92.44 92 ILE A N 1
ATOM 722 C CA . ILE A 1 92 ? 2.643 -0.257 -8.841 1.00 92.44 92 ILE A CA 1
ATOM 723 C C . ILE A 1 92 ? 3.651 0.797 -8.398 1.00 92.44 92 ILE A C 1
ATOM 725 O O . ILE A 1 92 ? 4.703 0.927 -9.025 1.00 92.44 92 ILE A O 1
ATOM 729 N N . ILE A 1 93 ? 3.382 1.514 -7.308 1.00 92.44 93 ILE A N 1
ATOM 730 C CA . ILE A 1 93 ? 4.328 2.496 -6.761 1.00 92.44 93 ILE A CA 1
ATOM 731 C C . ILE A 1 93 ? 5.663 1.817 -6.416 1.00 92.44 93 ILE A C 1
ATOM 733 O O . ILE A 1 93 ? 6.726 2.328 -6.768 1.00 92.44 93 ILE A O 1
ATOM 737 N N . GLU A 1 94 ? 5.626 0.639 -5.793 1.00 92.12 94 GLU A N 1
ATOM 738 C CA . GLU A 1 94 ? 6.815 -0.169 -5.513 1.00 92.12 94 GLU A CA 1
ATOM 739 C C . GLU A 1 94 ? 7.551 -0.572 -6.790 1.00 92.12 94 GLU A C 1
ATOM 741 O O . GLU A 1 94 ? 8.764 -0.377 -6.887 1.00 92.12 94 GLU A O 1
ATOM 746 N N . TRP A 1 95 ? 6.833 -1.079 -7.797 1.00 90.12 95 TRP A N 1
ATOM 747 C CA . TRP A 1 95 ? 7.431 -1.431 -9.083 1.00 90.12 95 TRP A CA 1
ATOM 748 C C . TRP A 1 95 ? 8.153 -0.234 -9.720 1.00 90.12 95 TRP A C 1
ATOM 750 O O . TRP A 1 95 ? 9.286 -0.381 -10.192 1.00 90.12 95 TRP A O 1
ATOM 760 N N . ILE A 1 96 ? 7.538 0.953 -9.685 1.00 88.75 96 ILE A N 1
ATOM 761 C CA . ILE A 1 96 ? 8.125 2.204 -10.180 1.00 88.75 96 ILE A CA 1
ATOM 762 C C . ILE A 1 96 ? 9.414 2.518 -9.413 1.00 88.75 96 ILE A C 1
ATOM 764 O O . ILE A 1 96 ? 10.456 2.743 -10.033 1.00 88.75 96 ILE A O 1
ATOM 768 N N . ILE A 1 97 ? 9.375 2.481 -8.077 1.00 88.44 97 ILE A N 1
ATOM 769 C CA . ILE A 1 97 ? 10.542 2.717 -7.216 1.00 88.44 97 ILE A CA 1
ATOM 770 C C . ILE A 1 97 ? 11.687 1.759 -7.579 1.00 88.44 97 ILE A C 1
ATOM 772 O O . ILE A 1 97 ? 12.831 2.202 -7.736 1.00 88.44 97 ILE A O 1
ATOM 776 N N . TYR A 1 98 ? 11.386 0.474 -7.788 1.00 89.31 98 TYR A N 1
ATOM 777 C CA . TYR A 1 98 ? 12.397 -0.540 -8.088 1.00 89.31 98 TYR A CA 1
ATOM 778 C C . TYR A 1 98 ? 13.131 -0.283 -9.392 1.00 89.31 98 TYR A C 1
ATOM 780 O O . TYR A 1 98 ? 14.360 -0.318 -9.441 1.00 89.31 98 TYR A O 1
ATOM 788 N N . HIS A 1 99 ? 12.389 0.017 -10.450 1.00 83.50 99 HIS A N 1
ATOM 789 C CA . HIS A 1 99 ? 12.965 0.085 -11.789 1.00 83.50 99 HIS A CA 1
ATOM 790 C C . HIS A 1 99 ? 13.610 1.438 -12.095 1.00 83.50 99 HIS A C 1
ATOM 792 O O . HIS A 1 99 ? 14.288 1.573 -13.112 1.00 83.50 99 HIS A O 1
ATOM 798 N N . ARG A 1 100 ? 13.377 2.459 -11.260 1.00 81.00 100 ARG A N 1
ATOM 799 C CA . ARG A 1 100 ? 13.718 3.851 -11.604 1.00 81.00 100 ARG A CA 1
ATOM 800 C C . ARG A 1 100 ? 14.591 4.535 -10.576 1.00 81.00 100 ARG A C 1
ATOM 802 O O . ARG A 1 100 ? 15.496 5.267 -10.957 1.00 81.00 100 ARG A O 1
ATOM 809 N N . VAL A 1 101 ? 14.355 4.259 -9.297 1.00 85.00 101 VAL A N 1
ATOM 810 C CA . VAL A 1 101 ? 15.241 4.697 -8.211 1.00 85.00 101 VAL A CA 1
ATOM 811 C C . VAL A 1 101 ? 16.309 3.632 -7.932 1.00 85.00 101 VAL A C 1
ATOM 813 O O . VAL A 1 101 ? 17.353 3.938 -7.364 1.00 85.00 101 VAL A O 1
ATOM 816 N N . GLY A 1 102 ? 16.078 2.384 -8.359 1.00 88.75 102 GLY A N 1
ATOM 817 C CA . GLY A 1 102 ? 17.004 1.270 -8.143 1.00 88.75 102 GLY A CA 1
ATOM 818 C C . GLY A 1 102 ? 16.974 0.721 -6.717 1.00 88.75 102 GLY A C 1
ATOM 819 O O . GLY A 1 102 ? 17.879 -0.013 -6.329 1.00 88.75 102 GLY A O 1
ATOM 820 N N . LEU A 1 103 ? 15.957 1.077 -5.924 1.00 93.19 103 LEU A N 1
ATOM 821 C CA . LEU A 1 103 ? 15.755 0.496 -4.598 1.00 93.19 103 LEU A CA 1
ATOM 822 C C . LEU A 1 103 ? 15.154 -0.896 -4.746 1.00 93.19 103 LEU A C 1
ATOM 824 O O . LEU A 1 103 ? 14.256 -1.099 -5.540 1.00 93.19 103 LEU A O 1
ATOM 828 N N . THR A 1 104 ? 15.607 -1.869 -3.978 1.00 93.88 104 THR A N 1
ATOM 829 C CA . THR A 1 104 ? 15.037 -3.222 -4.003 1.00 93.88 104 THR A CA 1
ATOM 830 C C . THR A 1 104 ? 13.982 -3.395 -2.901 1.00 93.88 104 THR A C 1
ATOM 832 O O . THR A 1 104 ? 13.974 -2.620 -1.937 1.00 93.88 104 THR A O 1
ATOM 835 N N . PRO A 1 105 ? 13.153 -4.462 -2.934 1.00 93.31 105 PRO A N 1
ATOM 836 C CA . PRO A 1 105 ? 12.317 -4.835 -1.786 1.00 93.31 105 PRO A CA 1
ATOM 837 C C . PRO A 1 105 ? 13.118 -4.953 -0.480 1.00 93.31 105 PRO A C 1
ATOM 839 O O . PRO A 1 105 ? 12.638 -4.621 0.603 1.00 93.31 105 PRO A O 1
ATOM 842 N N . THR A 1 106 ? 14.377 -5.394 -0.579 1.00 94.19 106 THR A N 1
ATOM 843 C CA . THR A 1 106 ? 15.289 -5.492 0.566 1.00 94.19 106 THR A CA 1
ATOM 844 C C . THR A 1 106 ? 15.631 -4.119 1.136 1.00 94.19 106 THR A C 1
ATOM 846 O O . THR A 1 106 ? 15.666 -3.959 2.358 1.00 94.19 106 THR A O 1
ATOM 849 N N . ASP A 1 107 ? 15.870 -3.125 0.283 1.00 95.06 107 ASP A N 1
ATOM 850 C CA . ASP A 1 107 ? 16.199 -1.767 0.720 1.00 95.06 107 ASP A CA 1
ATOM 851 C C . ASP A 1 107 ? 15.003 -1.106 1.402 1.00 95.06 107 ASP A C 1
ATOM 853 O O . ASP A 1 107 ? 15.152 -0.546 2.491 1.00 95.06 107 ASP A O 1
ATOM 857 N N . LEU A 1 108 ? 13.804 -1.261 0.830 1.00 94.06 108 LEU A N 1
ATOM 858 C CA . LEU A 1 108 ? 12.570 -0.760 1.435 1.00 94.06 108 LEU A CA 1
ATOM 859 C C . LEU A 1 108 ? 12.278 -1.433 2.782 1.00 94.06 108 LEU A C 1
ATOM 861 O O . LEU A 1 108 ? 11.984 -0.744 3.760 1.00 94.06 108 LEU A O 1
ATOM 865 N N . ALA A 1 109 ? 12.438 -2.755 2.886 1.00 93.31 109 ALA A N 1
ATOM 866 C CA . ALA A 1 109 ? 12.235 -3.472 4.145 1.00 93.31 109 ALA A CA 1
ATOM 867 C C . ALA A 1 109 ? 13.243 -3.049 5.233 1.00 93.31 109 ALA A C 1
ATOM 869 O O . ALA A 1 109 ? 12.877 -2.866 6.400 1.00 93.31 109 ALA A O 1
ATOM 870 N N . LYS A 1 110 ? 14.516 -2.839 4.865 1.00 92.00 110 LYS A N 1
ATOM 871 C CA . LYS A 1 110 ? 15.541 -2.307 5.780 1.00 92.00 110 LYS A CA 1
ATOM 872 C C . LYS A 1 110 ? 15.208 -0.883 6.229 1.00 92.00 110 LYS A C 1
ATOM 874 O O . LYS A 1 110 ? 15.301 -0.597 7.426 1.00 92.00 110 LYS A O 1
ATOM 879 N N . ALA A 1 111 ? 14.790 -0.017 5.305 1.00 93.38 111 ALA A N 1
ATOM 880 C CA . ALA A 1 111 ? 14.384 1.354 5.605 1.00 93.38 111 ALA A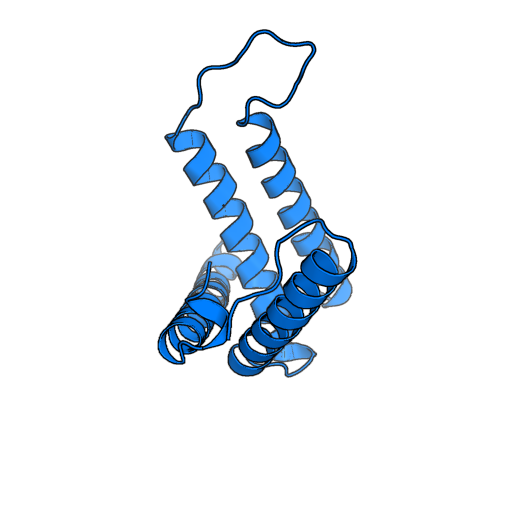 CA 1
ATOM 881 C C . ALA A 1 111 ? 13.167 1.389 6.542 1.00 93.38 111 ALA A C 1
ATOM 883 O O . ALA A 1 111 ? 13.188 2.098 7.550 1.00 93.38 111 ALA A O 1
ATOM 884 N N . TYR A 1 112 ? 12.156 0.553 6.286 1.00 92.06 112 TYR A N 1
ATOM 885 C CA . TYR A 1 112 ? 10.994 0.388 7.159 1.00 92.06 112 TYR A CA 1
ATOM 886 C C . TYR A 1 112 ? 11.401 -0.038 8.577 1.00 92.06 112 TYR A C 1
ATOM 888 O O . TYR A 1 112 ? 10.962 0.567 9.560 1.00 92.06 112 TYR A O 1
ATOM 896 N N . LYS A 1 113 ? 12.302 -1.024 8.712 1.00 89.69 113 LYS A N 1
ATOM 897 C CA . LYS A 1 113 ? 12.816 -1.462 10.021 1.00 89.69 113 LYS A CA 1
ATOM 898 C C . LYS A 1 113 ? 13.515 -0.329 10.766 1.00 89.69 113 LYS A C 1
ATOM 900 O O . LYS A 1 113 ? 13.259 -0.122 11.954 1.00 89.69 113 LYS A O 1
ATOM 905 N N . ALA A 1 114 ? 14.406 0.389 10.083 1.00 90.38 114 ALA A N 1
ATOM 906 C CA . ALA A 1 114 ? 15.138 1.507 10.666 1.00 90.38 114 ALA A CA 1
ATOM 907 C C . ALA A 1 114 ? 14.176 2.609 11.132 1.00 90.38 114 ALA A C 1
ATOM 909 O O . ALA A 1 114 ? 14.258 3.052 12.280 1.00 90.38 114 ALA A O 1
ATOM 910 N N . LYS A 1 115 ? 13.198 2.971 10.291 1.00 91.19 115 LYS A N 1
ATOM 911 C CA . LYS A 1 115 ? 12.201 3.992 10.619 1.00 91.19 115 LYS A CA 1
ATOM 912 C C . LYS A 1 115 ? 11.292 3.582 11.775 1.00 91.19 115 LYS A C 1
ATOM 914 O O . LYS A 1 115 ? 10.954 4.404 12.622 1.00 91.19 115 LYS A O 1
ATOM 919 N N . THR A 1 116 ? 10.940 2.302 11.854 1.00 88.56 116 THR A N 1
ATOM 920 C CA . THR A 1 116 ? 10.147 1.757 12.963 1.00 88.56 116 THR A CA 1
ATOM 921 C C . THR A 1 116 ? 10.895 1.890 14.290 1.00 88.56 116 THR A C 1
ATOM 923 O O . THR A 1 116 ? 10.317 2.366 15.266 1.00 88.56 116 THR A O 1
ATOM 926 N N . LYS A 1 117 ? 12.197 1.562 14.329 1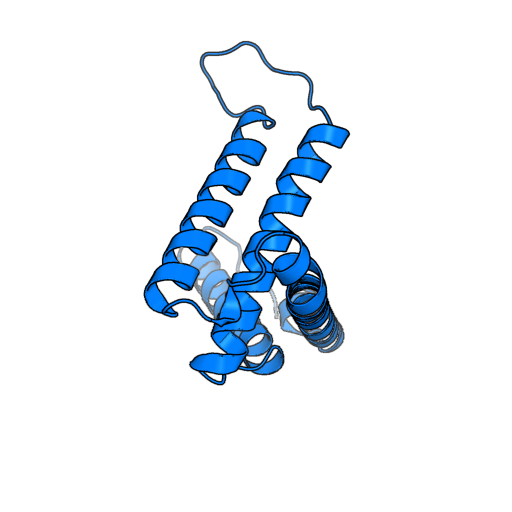.00 86.75 117 LYS A N 1
ATOM 927 C CA . LYS A 1 117 ? 13.044 1.765 15.523 1.00 86.75 117 LYS A CA 1
ATOM 928 C C . LYS A 1 117 ? 13.092 3.232 15.950 1.00 86.75 117 LYS A C 1
ATOM 930 O O . LYS A 1 117 ? 12.923 3.536 17.128 1.00 86.75 117 LYS A O 1
ATOM 935 N N . GLU A 1 118 ? 13.294 4.132 14.991 1.00 89.06 118 GLU A N 1
ATOM 936 C CA . GLU A 1 118 ? 13.310 5.580 15.223 1.00 89.06 118 GLU A CA 1
ATOM 937 C C . GLU A 1 118 ? 11.978 6.075 15.810 1.00 89.06 118 GLU A C 1
ATOM 939 O O . GLU A 1 118 ? 11.970 6.813 16.794 1.00 89.06 118 GLU A O 1
ATOM 944 N N . ASN A 1 119 ? 10.846 5.638 15.250 1.00 86.06 119 ASN A N 1
ATOM 945 C CA . ASN A 1 119 ? 9.517 6.046 15.704 1.00 86.06 119 ASN A CA 1
ATOM 946 C C . ASN A 1 119 ? 9.200 5.546 17.121 1.00 86.06 119 ASN A C 1
ATOM 948 O O . ASN A 1 119 ? 8.647 6.307 17.913 1.00 86.06 119 ASN A O 1
ATOM 952 N N . VAL A 1 120 ? 9.588 4.314 17.466 1.00 85.69 120 VAL A N 1
ATOM 953 C CA . VAL A 1 120 ? 9.445 3.782 18.834 1.00 85.69 120 VAL A CA 1
ATOM 954 C C . VAL A 1 120 ? 10.312 4.575 19.814 1.00 85.69 120 VAL A C 1
ATOM 956 O O . VAL A 1 120 ? 9.819 5.022 20.846 1.00 85.69 120 VAL A O 1
ATOM 959 N N . SER A 1 121 ? 11.575 4.839 19.464 1.00 84.56 121 SER A N 1
ATOM 960 C CA . SER A 1 121 ? 12.472 5.660 20.288 1.00 84.56 121 SER A CA 1
ATOM 961 C C . SER A 1 121 ? 11.900 7.063 20.544 1.00 84.56 121 SER A C 1
ATOM 963 O O . SER A 1 121 ? 11.882 7.545 21.681 1.00 84.56 121 SER A O 1
ATOM 965 N N . ARG A 1 122 ? 11.327 7.699 19.511 1.00 84.62 122 ARG A N 1
ATOM 966 C CA . ARG A 1 122 ? 10.619 8.982 19.648 1.00 84.62 122 ARG A CA 1
ATOM 967 C C . ARG A 1 122 ? 9.398 8.876 20.554 1.00 84.62 122 ARG A C 1
ATOM 969 O O . ARG A 1 122 ? 9.206 9.742 21.400 1.00 84.62 122 ARG A O 1
ATOM 976 N N . ALA A 1 123 ? 8.579 7.838 20.396 1.00 80.50 123 ALA A N 1
ATOM 977 C CA . ALA A 1 123 ? 7.394 7.644 21.225 1.00 80.50 123 ALA A CA 1
ATOM 978 C C . ALA A 1 123 ? 7.754 7.515 22.714 1.00 80.50 123 ALA A C 1
ATOM 980 O O . ALA A 1 123 ? 7.095 8.138 23.545 1.00 80.50 123 ALA A O 1
ATOM 981 N N . ILE A 1 124 ? 8.833 6.790 23.028 1.00 84.56 124 ILE A N 1
ATOM 982 C CA . ILE A 1 124 ? 9.387 6.678 24.385 1.00 84.56 124 ILE A CA 1
ATOM 983 C C . ILE A 1 124 ? 9.868 8.041 24.890 1.00 84.56 124 ILE A C 1
ATOM 985 O O . ILE A 1 124 ? 9.484 8.475 25.972 1.00 84.56 124 ILE A O 1
ATOM 989 N N . THR A 1 125 ? 10.656 8.752 24.079 1.00 85.31 125 THR A N 1
ATOM 990 C CA . THR A 1 125 ? 11.200 10.074 24.436 1.00 85.31 125 THR A CA 1
ATOM 991 C C . THR A 1 125 ? 10.098 11.083 24.776 1.00 85.31 125 THR A C 1
ATOM 993 O O . THR A 1 125 ? 10.244 11.864 25.711 1.00 85.31 125 THR A O 1
ATOM 996 N N . TYR A 1 126 ? 8.976 11.059 24.051 1.00 83.00 126 TYR A N 1
ATOM 997 C CA . TYR A 1 126 ? 7.838 11.950 24.298 1.00 83.00 126 TYR A CA 1
ATOM 998 C C . TYR A 1 126 ? 6.830 11.409 25.325 1.00 83.00 126 TYR A C 1
ATOM 1000 O O . TYR A 1 126 ? 5.731 11.953 25.432 1.00 83.00 126 TYR A O 1
ATOM 1008 N N . GLY A 1 127 ? 7.155 10.329 26.046 1.00 74.56 127 GLY A N 1
ATOM 1009 C CA . GLY A 1 127 ? 6.277 9.730 27.057 1.00 74.56 127 GLY A CA 1
ATOM 1010 C C . GLY A 1 127 ? 4.975 9.142 26.500 1.00 74.56 127 GLY A C 1
ATOM 1011 O O . GLY A 1 127 ? 4.052 8.865 27.259 1.00 74.56 127 GLY A O 1
ATOM 1012 N N . LYS A 1 128 ? 4.881 8.952 25.176 1.00 70.38 128 LYS A N 1
ATOM 1013 C CA . LYS A 1 128 ? 3.725 8.331 24.505 1.00 70.38 128 LYS A CA 1
ATOM 1014 C C . LYS A 1 128 ? 3.768 6.801 24.570 1.00 70.38 128 LYS A C 1
ATOM 1016 O O . LYS A 1 128 ? 2.764 6.155 24.288 1.00 70.38 128 LYS A O 1
ATOM 1021 N N . GLN A 1 129 ? 4.919 6.229 24.924 1.00 61.53 129 GLN A N 1
ATOM 1022 C CA . GLN A 1 129 ? 5.124 4.809 25.217 1.00 61.53 129 GLN A CA 1
ATOM 1023 C C . GLN A 1 129 ? 6.105 4.661 26.390 1.00 61.53 129 GLN A C 1
ATOM 1025 O O . GLN A 1 129 ? 6.968 5.517 26.575 1.00 61.53 129 GLN A O 1
ATOM 1030 N N . GLN A 1 130 ? 5.983 3.594 27.186 1.00 55.72 130 GLN A N 1
ATOM 1031 C CA . GLN A 1 130 ? 6.980 3.289 28.220 1.00 55.72 130 GLN A CA 1
ATOM 1032 C C . GLN A 1 130 ? 8.295 2.805 27.575 1.00 55.72 130 GLN A C 1
ATOM 1034 O O . GLN A 1 130 ? 8.234 2.157 26.525 1.00 55.72 130 GLN A O 1
ATOM 1039 N N . PRO A 1 131 ? 9.472 3.108 28.164 1.00 53.84 131 PRO A N 1
ATOM 1040 C CA . PRO A 1 131 ? 10.746 2.571 27.695 1.00 53.84 131 PRO A CA 1
ATOM 1041 C C . PRO A 1 131 ? 10.701 1.043 27.652 1.00 53.84 131 PRO A C 1
ATOM 1043 O O . PRO A 1 131 ? 10.176 0.417 28.568 1.00 53.84 131 PRO A O 1
ATOM 1046 N N . LEU A 1 132 ? 11.250 0.450 26.591 1.00 54.09 132 LEU A N 1
ATOM 1047 C CA . LEU A 1 132 ? 11.420 -0.999 26.513 1.00 54.09 132 LEU A CA 1
ATOM 1048 C C . LEU A 1 132 ? 12.375 -1.428 27.637 1.00 54.09 132 LEU A C 1
ATOM 1050 O O . LEU A 1 132 ? 13.531 -1.001 27.639 1.00 54.09 132 LEU A O 1
ATOM 1054 N N . GLU A 1 133 ? 11.893 -2.230 28.589 1.00 41.12 133 GLU A N 1
ATOM 1055 C CA . GLU A 1 133 ? 12.771 -2.940 29.522 1.00 41.12 133 GLU A CA 1
ATOM 1056 C C . GLU A 1 133 ? 13.686 -3.862 28.704 1.00 41.12 133 GLU A C 1
ATOM 1058 O O . GLU A 1 133 ? 13.220 -4.597 27.827 1.00 41.12 133 GLU A O 1
ATOM 1063 N N . ILE A 1 134 ? 14.993 -3.713 28.930 1.00 43.94 134 ILE A N 1
ATOM 1064 C CA . ILE A 1 134 ? 16.079 -4.412 28.231 1.00 43.94 134 ILE A CA 1
ATOM 1065 C C . ILE A 1 134 ? 16.279 -5.788 28.858 1.00 43.94 134 ILE A C 1
ATOM 1067 O O . ILE A 1 134 ? 16.320 -5.840 30.108 1.00 43.94 134 ILE A O 1
#

Organism: NCBI:txid412755

pLDDT: mean 87.2, std 12.15, range [41.12, 97.62]